Protein AF-A0A081PIU3-F1 (afdb_monomer_lite)

Structure (mmCIF, N/CA/C/O backbone):
data_AF-A0A081PIU3-F1
#
_entry.id   AF-A0A081PIU3-F1
#
loop_
_atom_site.group_PDB
_atom_site.id
_atom_site.type_symbol
_atom_site.label_atom_id
_atom_site.label_alt_id
_atom_site.label_comp_id
_atom_site.label_asym_id
_atom_site.label_entity_id
_atom_site.label_seq_id
_atom_site.pdbx_PDB_ins_code
_atom_site.Cartn_x
_atom_site.Cartn_y
_atom_site.Cartn_z
_atom_site.occupancy
_atom_site.B_iso_or_equiv
_atom_site.auth_seq_id
_atom_site.auth_comp_id
_atom_site.auth_asym_id
_atom_site.auth_atom_id
_atom_site.pdbx_PDB_model_num
ATOM 1 N N . MET A 1 1 ? -7.416 17.423 7.220 1.00 34.59 1 MET A N 1
ATOM 2 C CA . MET A 1 1 ? -7.474 16.435 8.320 1.00 34.59 1 MET A CA 1
ATOM 3 C C . MET A 1 1 ? -6.550 15.282 7.982 1.00 34.59 1 MET A C 1
ATOM 5 O O . MET A 1 1 ? -6.806 14.592 7.005 1.00 34.59 1 MET A O 1
ATOM 9 N N . ILE A 1 2 ? -5.473 15.089 8.742 1.00 40.53 2 ILE A N 1
ATOM 10 C CA . ILE A 1 2 ? -4.708 13.838 8.683 1.00 40.53 2 ILE A CA 1
ATOM 11 C C . ILE A 1 2 ? -5.546 12.827 9.463 1.00 40.53 2 ILE A C 1
ATOM 13 O O . ILE A 1 2 ? -5.711 12.961 10.672 1.00 40.53 2 ILE A O 1
ATOM 17 N N . ASN A 1 3 ? -6.179 11.896 8.755 1.00 58.22 3 ASN A N 1
ATOM 18 C CA . ASN A 1 3 ? -6.998 10.867 9.380 1.00 58.22 3 ASN A CA 1
ATOM 19 C C . ASN A 1 3 ? -6.077 9.910 10.136 1.00 58.22 3 ASN A C 1
ATOM 21 O O . ASN A 1 3 ? -5.354 9.139 9.507 1.00 58.22 3 ASN A O 1
ATOM 25 N N . ASN A 1 4 ? -6.091 9.979 11.469 1.00 76.38 4 ASN A N 1
ATOM 26 C CA . ASN A 1 4 ? -5.396 9.004 12.302 1.00 76.38 4 ASN A CA 1
ATOM 27 C C . ASN A 1 4 ? -5.908 7.607 11.941 1.00 76.38 4 ASN A C 1
ATOM 29 O O . ASN A 1 4 ? -7.119 7.374 11.890 1.00 76.38 4 ASN A O 1
ATOM 33 N N . THR A 1 5 ? -4.973 6.712 11.650 1.00 81.44 5 T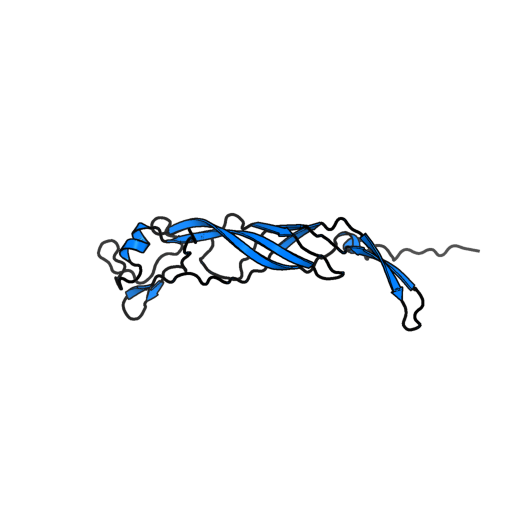HR A N 1
ATOM 34 C CA . THR A 1 5 ? -5.234 5.281 11.542 1.00 81.44 5 THR A CA 1
ATOM 35 C C . THR A 1 5 ? -4.732 4.611 12.810 1.00 81.44 5 THR A C 1
ATOM 37 O O . THR A 1 5 ? -3.778 5.078 13.436 1.00 81.44 5 THR A O 1
ATOM 40 N N . TYR A 1 6 ? -5.398 3.542 13.211 1.00 84.50 6 TYR A N 1
ATOM 41 C CA . TYR A 1 6 ? -5.118 2.782 14.420 1.00 84.50 6 TYR A CA 1
ATOM 42 C C . TYR A 1 6 ? -4.698 1.363 14.049 1.00 84.50 6 TYR A C 1
ATOM 44 O O . TYR A 1 6 ? -5.144 0.838 13.023 1.00 84.50 6 TYR A O 1
ATOM 52 N N . LEU A 1 7 ? -3.829 0.781 14.872 1.00 82.31 7 LEU A N 1
ATOM 53 C CA . LEU A 1 7 ? -3.567 -0.654 14.867 1.00 82.31 7 LEU A CA 1
ATOM 54 C C . LEU A 1 7 ? -4.783 -1.392 15.430 1.00 82.31 7 LEU A C 1
ATOM 56 O O . LEU A 1 7 ? -5.610 -0.802 16.134 1.00 82.31 7 LEU A O 1
ATOM 60 N N . ASP A 1 8 ? -4.863 -2.689 15.151 1.00 82.56 8 ASP A N 1
ATOM 61 C CA . ASP A 1 8 ? -5.868 -3.552 15.759 1.00 82.56 8 ASP A CA 1
ATOM 62 C C . ASP A 1 8 ? -5.807 -3.480 17.300 1.00 82.56 8 ASP A C 1
ATOM 64 O O . ASP A 1 8 ? -4.758 -3.761 17.893 1.00 82.56 8 ASP A O 1
ATOM 68 N N . PRO A 1 9 ? -6.912 -3.097 17.972 1.00 85.56 9 PRO A N 1
ATOM 69 C CA . PRO A 1 9 ? -6.997 -3.095 19.422 1.00 85.56 9 PRO A CA 1
ATOM 70 C C . PRO A 1 9 ? -6.733 -4.478 20.002 1.00 85.56 9 PRO A C 1
ATOM 72 O O . PRO A 1 9 ? -7.225 -5.487 19.496 1.00 85.56 9 PRO A O 1
ATOM 75 N N . LYS A 1 10 ? -6.011 -4.509 21.118 1.00 86.94 10 LYS A N 1
ATOM 76 C CA . LYS A 1 10 ? -5.654 -5.738 21.835 1.00 86.94 10 LYS A CA 1
ATOM 77 C C . LYS A 1 10 ? -5.995 -5.602 23.311 1.00 86.94 10 LYS A C 1
ATOM 79 O O . LYS A 1 10 ? -5.946 -4.504 23.862 1.00 86.94 10 LYS A O 1
ATOM 84 N N . ILE A 1 11 ? -6.310 -6.718 23.961 1.00 87.94 11 ILE A N 1
ATOM 85 C CA . ILE A 1 11 ? -6.482 -6.755 25.416 1.00 87.94 11 ILE A CA 1
ATOM 86 C C . ILE A 1 11 ? -5.152 -7.145 26.053 1.00 87.94 11 ILE A C 1
ATOM 88 O O . ILE A 1 11 ? -4.506 -8.121 25.667 1.00 87.94 11 ILE A O 1
ATOM 92 N N . SER A 1 12 ? -4.718 -6.346 27.020 1.00 87.00 12 SER A N 1
ATOM 93 C CA . SER A 1 12 ? -3.519 -6.621 27.800 1.00 87.00 12 SER A CA 1
ATOM 94 C C . SER A 1 12 ? -3.723 -7.839 28.697 1.00 87.00 12 SER A C 1
ATOM 96 O O . SER A 1 12 ? -4.603 -7.840 29.555 1.00 87.00 12 SER A O 1
ATOM 98 N N . LYS A 1 13 ? -2.843 -8.838 28.574 1.00 86.56 13 LYS A N 1
ATOM 99 C CA . LYS A 1 13 ? -2.868 -10.048 29.415 1.00 86.56 13 LYS A CA 1
ATOM 100 C C . LYS A 1 13 ? -2.556 -9.783 30.894 1.00 86.56 13 LYS A C 1
ATOM 102 O O . LYS A 1 13 ? -2.795 -10.650 31.723 1.00 86.56 13 LYS A O 1
ATOM 107 N N . LEU A 1 14 ? -1.986 -8.620 31.222 1.00 86.00 14 LEU A N 1
ATOM 108 C CA . LEU A 1 14 ? -1.557 -8.282 32.584 1.00 86.00 14 LEU A CA 1
ATOM 109 C C . LEU A 1 14 ? -2.682 -7.676 33.429 1.00 86.00 14 LEU A C 1
ATOM 111 O O . LEU A 1 14 ? -2.749 -7.918 34.628 1.00 86.00 14 LEU A O 1
ATOM 115 N N . ASN A 1 15 ? -3.541 -6.858 32.820 1.00 87.25 15 ASN A N 1
ATOM 116 C CA . ASN A 1 15 ? -4.544 -6.058 33.529 1.00 87.25 15 ASN A CA 1
ATOM 117 C C . ASN A 1 15 ? -5.926 -6.056 32.853 1.00 87.25 15 ASN A C 1
ATOM 119 O O . ASN A 1 15 ? -6.799 -5.313 33.288 1.00 87.25 15 ASN A O 1
ATOM 123 N N . ASN A 1 16 ? -6.137 -6.872 31.812 1.00 88.12 16 ASN A N 1
ATOM 124 C CA . ASN A 1 16 ? -7.391 -6.982 31.052 1.00 88.12 16 ASN A CA 1
ATOM 125 C C . ASN A 1 16 ? -7.922 -5.646 30.511 1.00 88.12 16 ASN A C 1
ATOM 127 O O . ASN A 1 16 ? -9.123 -5.455 30.344 1.00 88.12 16 ASN A O 1
ATOM 131 N N . VAL A 1 17 ? -7.017 -4.713 30.226 1.00 90.81 17 VAL A N 1
ATOM 132 C CA . VAL A 1 17 ? -7.339 -3.393 29.683 1.00 90.81 17 VAL A CA 1
ATOM 133 C C . VAL A 1 17 ? -7.272 -3.411 28.158 1.00 90.81 17 VAL A C 1
ATOM 135 O O . VAL A 1 17 ? -6.372 -4.026 27.580 1.00 90.81 17 VAL A O 1
ATOM 138 N N . VAL A 1 18 ? -8.188 -2.688 27.509 1.00 89.94 18 VAL A N 1
ATOM 139 C CA . VAL A 1 18 ? -8.145 -2.436 26.063 1.00 89.94 18 VAL A CA 1
ATOM 140 C C . VAL A 1 18 ? -7.019 -1.454 25.738 1.00 89.94 18 VAL A C 1
ATOM 142 O O . VAL A 1 18 ? -6.999 -0.325 26.227 1.00 89.94 18 VAL A O 1
ATOM 145 N N . ILE A 1 19 ? -6.101 -1.878 24.873 1.00 88.44 19 ILE A N 1
ATOM 146 C CA . ILE A 1 19 ? -5.018 -1.058 24.333 1.00 88.44 19 ILE A CA 1
ATOM 147 C C . ILE A 1 19 ? -5.355 -0.710 22.885 1.00 88.44 19 ILE A C 1
ATOM 149 O O . ILE A 1 19 ? -5.540 -1.598 22.051 1.00 88.44 19 ILE A O 1
ATOM 153 N N . ILE A 1 20 ? -5.399 0.591 22.591 1.00 88.50 20 ILE A N 1
ATOM 154 C CA . ILE A 1 20 ? -5.569 1.136 21.242 1.00 88.50 20 ILE A CA 1
ATOM 155 C C . ILE A 1 20 ? -4.339 1.979 20.921 1.00 88.50 20 ILE A C 1
ATOM 157 O O . ILE A 1 20 ? -4.079 2.989 21.573 1.00 88.50 20 ILE A O 1
ATOM 161 N N . GLU A 1 21 ? -3.591 1.560 19.907 1.00 84.94 21 GLU A N 1
ATOM 162 C CA . GLU A 1 21 ? -2.375 2.228 19.449 1.00 84.94 21 GLU A CA 1
ATOM 163 C C . GLU A 1 21 ? -2.626 2.872 18.085 1.00 84.94 21 GLU A C 1
ATOM 165 O O . GLU A 1 21 ? -3.351 2.342 17.239 1.00 84.94 21 GLU A O 1
ATOM 170 N N . ARG A 1 22 ? -2.029 4.042 17.856 1.00 84.88 22 ARG A N 1
ATOM 171 C CA . ARG A 1 22 ? -2.049 4.667 16.531 1.00 84.88 22 ARG A CA 1
ATOM 172 C C . ARG A 1 22 ? -1.090 3.912 15.622 1.00 84.88 22 ARG A C 1
ATOM 174 O O . ARG A 1 22 ? -0.001 3.547 16.050 1.00 84.88 22 ARG A O 1
ATOM 181 N N . SER A 1 23 ? -1.497 3.697 14.376 1.00 77.75 23 SER A N 1
ATOM 182 C CA . SER A 1 23 ? -0.639 3.073 13.375 1.00 77.75 23 SER A CA 1
ATOM 183 C C . SER A 1 23 ? 0.553 3.974 13.081 1.00 77.75 23 SER A C 1
ATOM 185 O O . SER A 1 23 ? 0.404 5.189 12.907 1.00 77.75 23 SER A O 1
ATOM 187 N N . ASP A 1 24 ? 1.726 3.359 12.957 1.00 70.06 24 ASP A N 1
ATOM 188 C CA . ASP A 1 24 ? 2.913 4.038 12.461 1.00 70.06 24 ASP A CA 1
ATOM 189 C C . ASP A 1 24 ? 2.666 4.610 11.063 1.00 70.06 24 ASP A C 1
ATOM 191 O O . ASP A 1 24 ? 1.929 4.055 10.241 1.00 70.06 24 ASP A O 1
ATOM 195 N N . LYS A 1 25 ? 3.300 5.754 10.792 1.00 68.75 25 LYS A N 1
ATOM 196 C CA . LYS A 1 25 ? 3.125 6.502 9.538 1.00 68.75 25 LYS A CA 1
ATOM 197 C C . LYS A 1 25 ? 3.818 5.846 8.342 1.00 68.75 25 LYS A C 1
ATOM 199 O O . LYS A 1 25 ? 3.526 6.215 7.208 1.00 68.75 25 LYS A O 1
ATOM 204 N N . MET A 1 26 ? 4.749 4.921 8.579 1.00 69.56 26 MET A N 1
ATOM 205 C CA . MET A 1 26 ? 5.559 4.289 7.540 1.00 69.56 26 MET A CA 1
ATOM 206 C C . MET A 1 26 ? 5.178 2.820 7.386 1.00 69.56 26 MET A C 1
ATOM 208 O O . MET A 1 26 ? 5.094 2.083 8.364 1.00 69.56 26 MET A O 1
ATOM 212 N N . ARG A 1 27 ? 4.959 2.392 6.142 1.00 71.88 27 ARG A N 1
ATOM 213 C CA . ARG A 1 27 ? 4.603 1.015 5.802 1.00 71.88 27 ARG A CA 1
ATOM 214 C C . ARG A 1 27 ? 5.495 0.494 4.691 1.00 71.88 27 ARG A C 1
ATOM 216 O O . ARG A 1 27 ? 5.804 1.218 3.750 1.00 71.88 27 ARG A O 1
ATOM 223 N N . TYR A 1 28 ? 5.807 -0.792 4.773 1.00 74.25 28 TYR A N 1
ATOM 224 C CA . TYR A 1 28 ? 6.453 -1.539 3.704 1.00 74.25 28 TYR A CA 1
ATOM 225 C C . TYR A 1 28 ? 5.451 -2.525 3.105 1.00 74.25 28 TYR A C 1
ATOM 227 O O . TYR A 1 28 ? 4.681 -3.175 3.823 1.00 74.25 28 TYR A O 1
ATOM 235 N N . ASN A 1 29 ? 5.432 -2.616 1.780 1.00 75.12 29 ASN A N 1
ATOM 236 C CA . ASN A 1 29 ? 4.619 -3.579 1.056 1.00 75.12 29 ASN A CA 1
ATOM 237 C C . ASN A 1 29 ? 5.348 -4.073 -0.196 1.00 75.12 29 ASN A C 1
ATOM 239 O O . ASN A 1 29 ? 6.228 -3.404 -0.734 1.00 75.12 29 ASN A O 1
ATOM 243 N N . ALA A 1 30 ? 4.965 -5.265 -0.641 1.00 77.25 30 ALA A N 1
ATOM 244 C CA . ALA A 1 30 ? 5.349 -5.818 -1.928 1.00 77.25 30 ALA A CA 1
ATOM 245 C C . ALA A 1 30 ? 4.077 -5.939 -2.765 1.00 77.25 30 ALA A C 1
ATOM 247 O O . ALA A 1 30 ? 3.044 -6.373 -2.263 1.00 77.25 30 ALA A O 1
ATOM 248 N N . THR A 1 31 ? 4.129 -5.512 -4.021 1.00 82.12 31 THR A N 1
ATOM 249 C CA . THR A 1 31 ? 2.952 -5.467 -4.896 1.00 82.12 31 THR A CA 1
ATOM 250 C C . THR A 1 31 ? 3.308 -5.956 -6.279 1.00 82.12 31 THR A C 1
ATOM 252 O O . THR A 1 31 ? 4.412 -5.695 -6.757 1.00 82.12 31 THR A O 1
ATOM 255 N N . LEU A 1 32 ? 2.349 -6.590 -6.942 1.00 86.12 32 LEU A N 1
ATOM 256 C CA . LEU A 1 32 ? 2.451 -6.917 -8.357 1.00 86.12 32 LEU A CA 1
ATOM 257 C C . LEU A 1 32 ? 1.712 -5.851 -9.163 1.00 86.12 32 LEU A C 1
ATOM 259 O O . LEU A 1 32 ? 0.841 -5.149 -8.652 1.00 86.12 32 LEU A O 1
ATOM 263 N N . GLY A 1 33 ? 2.081 -5.675 -10.422 1.00 87.50 33 GLY A N 1
ATOM 264 C CA . GLY A 1 33 ? 1.475 -4.628 -11.223 1.00 87.50 33 GLY A CA 1
ATOM 265 C C . GLY A 1 33 ? 1.886 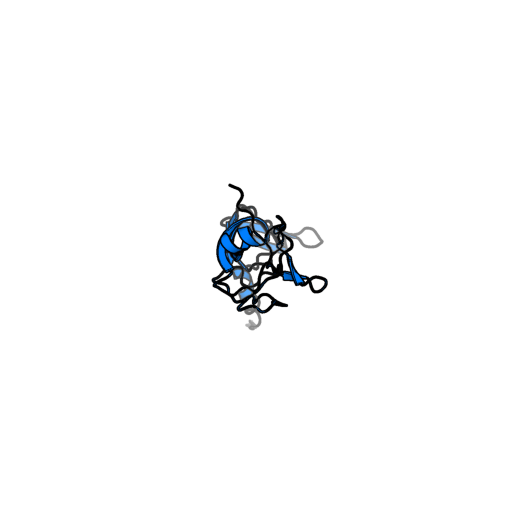-4.674 -12.675 1.00 87.50 33 GLY A C 1
ATOM 266 O O . GLY A 1 33 ? 2.813 -5.383 -13.063 1.00 87.50 33 GLY A O 1
ATOM 267 N N . PHE A 1 34 ? 1.185 -3.870 -13.458 1.00 89.19 34 PHE A N 1
ATOM 268 C CA . PHE A 1 34 ? 1.492 -3.625 -14.853 1.00 89.19 34 PHE A CA 1
ATOM 269 C C . PHE A 1 34 ? 2.170 -2.270 -14.961 1.00 89.19 34 PHE A C 1
ATOM 271 O O . PHE A 1 34 ? 1.696 -1.289 -14.388 1.00 89.19 34 PHE A O 1
ATOM 278 N N . SER A 1 35 ? 3.276 -2.210 -15.695 1.00 90.38 35 SER A N 1
ATOM 279 C CA . SER A 1 35 ? 3.966 -0.961 -15.993 1.00 90.38 35 SER A CA 1
ATOM 280 C C . SER A 1 35 ? 4.053 -0.740 -17.494 1.00 90.38 35 SER A C 1
ATOM 282 O O . SER A 1 35 ? 4.134 -1.678 -18.287 1.00 90.38 35 SER A O 1
ATOM 284 N N . TRP A 1 36 ? 4.019 0.527 -17.883 1.00 90.00 36 TRP A N 1
ATOM 285 C CA . TRP A 1 36 ? 4.113 0.961 -19.262 1.00 90.00 36 TRP A CA 1
ATOM 286 C C . TRP A 1 36 ? 5.157 2.066 -19.393 1.00 90.00 36 TRP A C 1
ATOM 288 O O . TRP A 1 36 ? 5.085 3.108 -18.735 1.00 90.00 36 TRP A O 1
ATOM 298 N N . THR A 1 37 ? 6.124 1.818 -20.272 1.00 90.81 37 THR A N 1
ATOM 299 C CA . THR A 1 37 ? 7.194 2.746 -20.636 1.00 90.81 37 THR A CA 1
ATOM 300 C C . THR A 1 37 ? 7.127 2.945 -22.153 1.00 90.81 37 THR A C 1
ATOM 302 O O . THR A 1 37 ? 7.459 2.014 -22.890 1.00 90.81 37 THR A O 1
ATOM 305 N N . PRO A 1 38 ? 6.682 4.112 -22.654 1.00 87.38 38 PRO A N 1
ATOM 306 C CA . PRO A 1 38 ? 6.476 4.314 -24.089 1.00 87.38 38 PRO A CA 1
ATOM 307 C C . PRO A 1 38 ? 7.780 4.400 -24.893 1.00 87.38 38 PRO A C 1
ATOM 309 O O . PRO A 1 38 ? 7.783 4.108 -26.087 1.00 87.38 38 PRO A O 1
ATOM 312 N N . TYR A 1 39 ? 8.892 4.781 -24.260 1.00 86.31 39 TYR A N 1
ATOM 313 C CA . TYR A 1 39 ? 10.160 5.017 -24.946 1.00 86.31 39 TYR A CA 1
ATOM 314 C C . TYR A 1 39 ? 11.040 3.764 -24.980 1.00 86.31 39 TYR A C 1
ATOM 316 O O . TYR A 1 39 ? 11.272 3.108 -23.958 1.00 86.31 39 TYR A O 1
ATOM 324 N N . LYS A 1 40 ? 11.567 3.464 -26.171 1.00 83.25 40 LYS A N 1
ATOM 325 C CA . LYS A 1 40 ? 12.494 2.360 -26.430 1.00 83.25 40 LYS A CA 1
ATOM 326 C C . LYS A 1 40 ? 13.787 2.907 -27.019 1.00 83.25 40 LYS A C 1
ATOM 328 O O . LYS A 1 40 ? 13.752 3.810 -27.849 1.00 83.25 40 LYS A O 1
ATOM 333 N N . TYR A 1 41 ? 14.904 2.335 -26.600 1.00 80.94 41 TYR A N 1
ATOM 334 C CA . TYR A 1 41 ? 16.241 2.712 -27.030 1.00 80.94 41 TYR A CA 1
ATOM 335 C C . TYR A 1 41 ? 17.007 1.458 -27.426 1.00 80.94 41 TYR A C 1
ATOM 337 O O . TYR A 1 41 ? 16.902 0.428 -26.761 1.00 80.94 41 TYR A O 1
ATOM 345 N N . TRP A 1 42 ? 17.787 1.558 -28.492 1.00 79.94 42 TRP A N 1
ATOM 346 C CA . TRP A 1 42 ? 18.792 0.557 -28.814 1.00 79.94 42 TRP A CA 1
ATOM 347 C C . TRP A 1 42 ? 20.010 0.802 -27.942 1.00 79.94 42 TRP A C 1
ATOM 349 O O . TRP A 1 42 ? 20.434 1.947 -27.775 1.00 79.94 42 TRP A O 1
ATOM 359 N N . VAL A 1 43 ? 20.541 -0.260 -27.350 1.00 78.31 43 VAL A N 1
ATOM 360 C CA . VAL A 1 43 ? 21.833 -0.194 -26.685 1.00 78.31 43 VAL A CA 1
ATOM 361 C C . VAL A 1 43 ? 22.720 -1.295 -27.212 1.00 78.31 43 VAL A C 1
ATOM 363 O O . VAL A 1 43 ? 22.345 -2.467 -27.221 1.00 78.31 43 VAL A O 1
ATOM 366 N N . ASP A 1 44 ? 23.911 -0.880 -27.605 1.00 84.12 44 ASP A N 1
ATOM 367 C CA . ASP A 1 44 ? 24.936 -1.749 -28.139 1.00 84.12 44 ASP A CA 1
ATOM 368 C C . ASP A 1 44 ? 25.509 -2.591 -27.005 1.00 84.12 44 ASP A C 1
ATOM 370 O O . ASP A 1 44 ? 25.883 -2.096 -25.934 1.00 84.12 44 ASP A O 1
ATOM 374 N N . LYS A 1 45 ? 25.536 -3.896 -27.230 1.00 79.19 45 LYS A N 1
ATOM 375 C CA . LYS A 1 45 ? 26.204 -4.856 -26.374 1.00 79.19 45 LYS A CA 1
ATOM 376 C C . LYS A 1 45 ? 27.589 -5.079 -26.953 1.00 79.19 45 LYS A C 1
ATOM 378 O O . LYS A 1 45 ? 27.714 -5.635 -28.040 1.00 79.19 45 LYS A O 1
ATOM 383 N N . MET A 1 46 ? 28.600 -4.620 -26.231 1.00 82.25 46 MET A N 1
ATOM 384 C CA . MET A 1 46 ? 29.994 -4.775 -26.632 1.00 82.25 46 MET A CA 1
ATOM 385 C C . MET A 1 46 ? 30.578 -6.079 -26.076 1.00 82.25 46 MET A C 1
ATO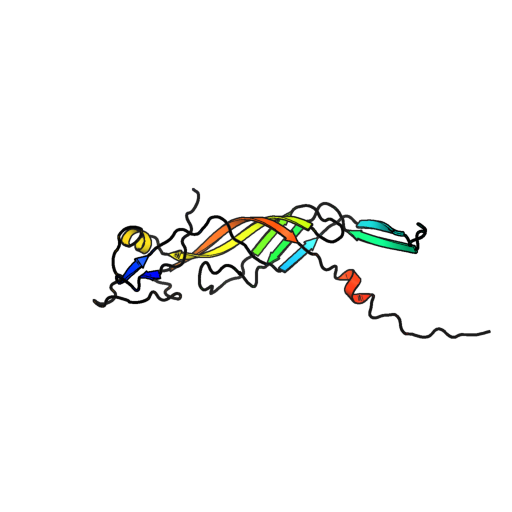M 387 O O . MET A 1 46 ? 30.172 -6.523 -24.996 1.00 82.25 46 MET A O 1
ATOM 391 N N . ASP A 1 47 ? 31.506 -6.701 -26.800 1.00 83.38 47 ASP A N 1
ATOM 392 C CA . ASP A 1 47 ? 32.344 -7.774 -26.261 1.00 83.38 47 ASP A CA 1
ATOM 393 C C . ASP A 1 47 ? 33.458 -7.217 -25.354 1.00 83.38 47 ASP A C 1
ATOM 395 O O . ASP A 1 47 ? 33.577 -6.013 -25.122 1.00 83.38 47 ASP A O 1
ATOM 399 N N . ALA A 1 48 ? 34.294 -8.111 -24.819 1.00 80.06 48 ALA A N 1
ATOM 400 C CA . ALA A 1 48 ? 35.453 -7.732 -24.014 1.00 80.06 48 ALA A CA 1
ATOM 401 C C . ALA A 1 48 ? 36.526 -6.952 -24.805 1.00 80.06 48 ALA A C 1
ATOM 403 O O . ALA A 1 48 ? 37.410 -6.363 -24.185 1.00 80.06 48 ALA A O 1
ATOM 404 N N . ALA A 1 49 ? 36.459 -6.949 -26.142 1.00 82.19 49 ALA A N 1
ATOM 405 C CA . ALA A 1 49 ? 37.346 -6.201 -27.028 1.00 82.19 49 ALA A CA 1
ATOM 406 C C . ALA A 1 49 ? 36.779 -4.817 -27.416 1.00 82.19 49 ALA A C 1
ATOM 408 O O . ALA A 1 49 ? 37.504 -4.010 -27.992 1.00 82.19 49 ALA A O 1
ATOM 409 N N . GLY A 1 50 ? 35.528 -4.513 -27.046 1.00 80.25 50 GLY A N 1
ATOM 410 C CA . GLY A 1 50 ? 34.854 -3.245 -27.338 1.00 80.25 50 GLY A CA 1
ATOM 411 C C . GLY A 1 50 ? 34.070 -3.229 -28.653 1.00 80.25 50 GLY A C 1
ATOM 412 O O . GLY A 1 50 ? 33.516 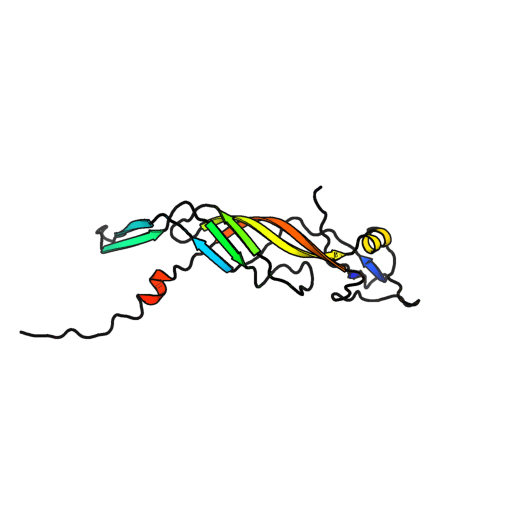-2.188 -29.005 1.00 80.25 50 GLY A O 1
ATOM 413 N N . GLU A 1 51 ? 33.982 -4.356 -29.359 1.00 83.31 51 GLU A N 1
ATOM 414 C CA . GLU A 1 51 ? 33.238 -4.482 -30.614 1.00 83.31 51 GLU A CA 1
ATOM 415 C C . GLU A 1 51 ? 31.750 -4.723 -30.349 1.00 83.31 51 GLU A C 1
ATOM 417 O O . GLU A 1 51 ? 31.373 -5.426 -29.409 1.00 83.31 51 GLU A O 1
ATOM 422 N N . VAL A 1 52 ? 30.877 -4.149 -31.182 1.00 81.56 52 VAL A N 1
ATOM 423 C CA . VAL A 1 52 ? 29.421 -4.297 -31.036 1.00 81.56 52 VAL A CA 1
ATOM 424 C C . VAL A 1 52 ? 28.984 -5.691 -31.494 1.00 81.56 52 VAL A C 1
ATOM 426 O O . VAL A 1 52 ? 28.992 -6.005 -32.679 1.00 81.56 52 VAL A O 1
ATOM 429 N N . VAL A 1 53 ? 28.550 -6.520 -30.543 1.00 82.19 53 VAL A N 1
ATOM 430 C CA . VAL A 1 53 ? 28.099 -7.904 -30.767 1.00 82.19 53 VAL A CA 1
ATOM 431 C C . VAL A 1 53 ? 26.606 -7.974 -31.075 1.00 82.19 53 VAL A C 1
ATOM 433 O O . VAL A 1 53 ? 26.166 -8.804 -31.868 1.00 82.19 53 VAL A O 1
ATOM 436 N N . SER A 1 54 ? 25.797 -7.135 -30.426 1.00 79.19 54 SER A N 1
ATOM 437 C CA . SER A 1 54 ? 24.350 -7.092 -30.655 1.00 79.19 54 SER A CA 1
ATOM 438 C C . SER A 1 54 ? 23.747 -5.746 -30.268 1.00 79.19 54 SER A C 1
ATOM 440 O O . SER A 1 54 ? 24.291 -5.024 -29.437 1.00 79.19 54 SER A O 1
ATOM 442 N N . HIS A 1 55 ? 22.583 -5.431 -30.833 1.00 77.19 55 HIS A N 1
ATOM 443 C CA . HIS A 1 55 ? 21.759 -4.311 -30.387 1.00 77.19 55 HIS A CA 1
ATOM 444 C C . HIS A 1 55 ? 20.594 -4.846 -29.556 1.00 77.19 55 HIS A C 1
ATOM 446 O O . HIS A 1 55 ? 19.714 -5.535 -30.077 1.00 77.19 55 HIS A O 1
ATOM 452 N N . ASP A 1 56 ? 20.567 -4.506 -28.271 1.00 77.12 56 ASP A N 1
ATOM 453 C CA . ASP A 1 56 ? 19.463 -4.864 -27.388 1.00 77.12 56 ASP A CA 1
ATOM 454 C C . ASP A 1 56 ? 18.468 -3.705 -27.315 1.00 77.12 56 ASP A C 1
ATOM 456 O O . ASP A 1 56 ? 18.824 -2.557 -27.031 1.00 77.12 56 ASP A O 1
ATOM 460 N N . LEU A 1 57 ? 17.191 -4.007 -27.551 1.00 76.00 57 LEU A N 1
ATOM 461 C CA . LEU A 1 57 ? 16.114 -3.039 -27.389 1.00 76.00 57 LEU A CA 1
ATOM 462 C C . LEU A 1 57 ? 15.732 -2.958 -25.909 1.00 76.00 57 LEU A C 1
ATOM 464 O O . LEU A 1 57 ? 15.172 -3.902 -25.353 1.00 76.00 57 LEU A O 1
ATOM 468 N N . VAL A 1 58 ? 15.999 -1.818 -25.277 1.00 81.75 58 VAL A N 1
ATOM 469 C CA . VAL A 1 58 ? 15.679 -1.570 -23.866 1.00 81.75 58 VAL A CA 1
ATOM 470 C C . VAL A 1 58 ? 14.678 -0.430 -23.722 1.00 81.75 58 VAL A C 1
ATOM 472 O O . VAL A 1 58 ? 14.755 0.593 -24.399 1.00 81.75 58 VAL A O 1
ATOM 475 N N . THR A 1 59 ? 13.733 -0.572 -22.800 1.00 83.56 59 THR A N 1
ATOM 476 C CA . THR A 1 59 ? 12.831 0.519 -22.405 1.00 83.56 59 THR A CA 1
ATOM 477 C C . THR A 1 59 ? 13.456 1.334 -21.278 1.00 83.56 59 THR A C 1
ATOM 479 O O . THR A 1 59 ? 13.851 0.778 -20.251 1.00 83.56 59 THR A O 1
ATOM 482 N N . LYS A 1 60 ? 13.519 2.654 -21.446 1.00 87.38 60 LYS A N 1
ATOM 483 C CA . LYS A 1 60 ? 14.046 3.611 -20.461 1.00 87.38 60 LYS A CA 1
ATOM 484 C C . LYS A 1 60 ? 13.197 4.877 -20.522 1.00 87.38 60 LYS A C 1
ATOM 486 O O . LYS A 1 60 ? 12.713 5.216 -21.591 1.00 87.38 60 LYS A O 1
ATOM 491 N N . GLY A 1 61 ? 13.048 5.596 -19.415 1.00 91.00 61 GLY A N 1
ATOM 492 C CA . GLY A 1 61 ? 12.389 6.904 -19.404 1.00 91.00 61 GLY A CA 1
ATOM 493 C C . GLY A 1 61 ? 11.118 6.956 -18.559 1.00 91.00 61 GLY A C 1
ATOM 494 O O . GLY A 1 61 ? 10.916 6.091 -17.698 1.00 91.00 61 GLY A O 1
ATOM 495 N N . PRO A 1 62 ? 10.261 7.969 -18.785 1.00 93.50 62 PRO A N 1
ATOM 496 C CA . PRO A 1 62 ? 9.004 8.131 -18.066 1.00 93.50 62 PRO A CA 1
ATOM 497 C C . PRO A 1 62 ? 8.179 6.848 -18.100 1.00 93.50 62 PRO A C 1
ATOM 499 O O . PRO A 1 62 ? 8.022 6.230 -19.151 1.00 93.50 62 PRO A O 1
ATOM 502 N N . THR A 1 63 ? 7.706 6.419 -16.938 1.00 94.00 63 THR A N 1
ATOM 503 C CA . THR A 1 63 ? 7.004 5.147 -16.762 1.00 94.00 63 THR A CA 1
ATOM 504 C C . THR A 1 63 ? 5.817 5.329 -15.847 1.00 94.00 63 THR A C 1
ATOM 506 O O . THR A 1 63 ? 5.915 6.005 -14.823 1.00 94.00 63 THR A O 1
ATOM 509 N N . PHE A 1 64 ? 4.721 4.679 -16.213 1.00 94.38 64 PHE A N 1
ATOM 510 C CA . PHE A 1 64 ? 3.482 4.639 -15.453 1.00 94.38 64 PHE A CA 1
ATOM 511 C C . PHE A 1 64 ? 3.217 3.206 -15.022 1.00 94.38 64 PHE A C 1
ATOM 513 O O . PHE A 1 64 ? 3.531 2.272 -15.758 1.00 94.38 64 PHE A O 1
ATOM 520 N N . ALA A 1 65 ? 2.657 3.016 -13.836 1.00 92.62 65 ALA A N 1
ATOM 521 C CA . ALA A 1 65 ? 2.328 1.696 -13.332 1.00 92.62 65 ALA A CA 1
ATOM 522 C C . ALA A 1 65 ? 0.987 1.692 -12.609 1.00 92.62 65 ALA A C 1
ATOM 524 O O . ALA A 1 65 ? 0.614 2.665 -11.954 1.00 92.62 65 ALA A O 1
ATOM 525 N N . VAL A 1 66 ? 0.297 0.563 -12.710 1.00 91.44 66 VAL A N 1
ATOM 526 C CA . VAL A 1 66 ? -0.869 0.223 -11.901 1.00 91.44 66 VAL A CA 1
ATOM 527 C C . VAL A 1 66 ? -0.497 -0.994 -11.072 1.00 91.44 66 VAL A C 1
ATOM 529 O O . VAL A 1 66 ? -0.017 -1.995 -11.604 1.00 91.44 66 VAL A O 1
ATOM 532 N N . PHE A 1 67 ? -0.708 -0.898 -9.768 1.00 88.56 67 PHE A N 1
ATOM 533 C CA . PHE A 1 67 ? -0.398 -1.941 -8.805 1.00 88.56 67 PHE A CA 1
ATOM 534 C C . PHE A 1 67 ? -1.684 -2.554 -8.279 1.00 88.56 67 PHE A C 1
ATOM 536 O O . PHE A 1 67 ? -2.641 -1.846 -7.967 1.00 88.56 67 PHE A O 1
ATOM 543 N N . VAL A 1 68 ? -1.658 -3.868 -8.116 1.00 82.12 68 VAL A N 1
ATOM 544 C CA . VAL A 1 68 ? -2.617 -4.610 -7.308 1.00 82.12 68 VAL A CA 1
ATOM 545 C C . VAL A 1 68 ? -1.807 -5.257 -6.198 1.00 82.12 68 VAL A C 1
ATOM 547 O O . VAL A 1 68 ? -0.763 -5.864 -6.444 1.00 82.12 68 VAL A O 1
ATOM 550 N N . ASN A 1 69 ? -2.237 -5.084 -4.956 1.00 71.19 69 ASN A N 1
ATOM 551 C CA . ASN A 1 69 ? -1.531 -5.627 -3.809 1.00 71.19 69 ASN A CA 1
ATOM 552 C C . ASN A 1 69 ? -2.249 -6.892 -3.317 1.00 71.19 69 ASN A C 1
ATOM 554 O O . ASN A 1 69 ? -3.150 -6.792 -2.481 1.00 71.19 69 ASN A O 1
ATOM 558 N N . PRO A 1 70 ? -1.884 -8.085 -3.828 1.00 55.81 70 PRO A N 1
ATOM 559 C CA . PRO A 1 70 ? -2.513 -9.323 -3.390 1.00 55.81 70 PRO A CA 1
ATOM 560 C C . PRO A 1 70 ? -2.097 -9.713 -1.965 1.00 55.81 70 PRO A C 1
ATOM 562 O O . PRO A 1 70 ? -2.833 -10.435 -1.301 1.00 55.81 70 PRO A O 1
ATOM 565 N N . VAL A 1 71 ? -0.934 -9.253 -1.482 1.00 57.16 71 VAL A N 1
ATOM 566 C CA . VAL A 1 71 ? -0.349 -9.679 -0.203 1.00 57.16 71 VAL A CA 1
ATOM 567 C C . VAL A 1 71 ? 0.324 -8.492 0.482 1.00 57.16 71 VAL A C 1
ATOM 569 O O . VAL A 1 71 ? 1.399 -8.044 0.091 1.00 57.16 71 VAL A O 1
ATOM 572 N N . SER A 1 72 ? -0.280 -8.000 1.565 1.00 55.28 72 SER A N 1
ATOM 573 C CA . SER A 1 72 ? 0.386 -7.015 2.416 1.00 55.28 72 SER A CA 1
ATOM 574 C C . SER A 1 72 ? 1.236 -7.736 3.455 1.00 55.28 72 SER A C 1
ATOM 576 O O . SER A 1 72 ? 0.704 -8.422 4.317 1.00 55.28 72 SER A O 1
ATOM 578 N N . LEU A 1 73 ? 2.555 -7.553 3.380 1.00 54.16 73 LEU A N 1
ATOM 579 C CA . LEU A 1 73 ? 3.509 -8.072 4.370 1.00 54.16 73 LEU A CA 1
ATOM 580 C C . LEU A 1 73 ? 3.466 -7.303 5.707 1.00 54.16 73 LEU A C 1
ATOM 582 O O . LEU A 1 73 ? 4.143 -7.691 6.652 1.00 54.16 73 LEU A O 1
ATOM 586 N N . SER A 1 74 ? 2.689 -6.213 5.794 1.00 52.22 74 SER A N 1
ATOM 587 C CA . SER A 1 74 ? 2.440 -5.472 7.035 1.00 52.22 74 SER A CA 1
ATOM 588 C C . SER A 1 74 ? 1.023 -5.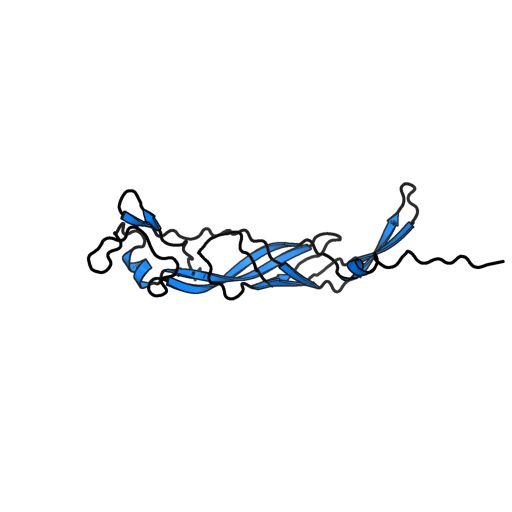739 7.546 1.00 52.22 74 SER A C 1
ATOM 590 O O . SER A 1 74 ? 0.039 -5.226 7.007 1.00 52.22 74 SER A O 1
ATOM 592 N N . THR A 1 75 ? 0.924 -6.534 8.609 1.00 47.28 75 THR A N 1
ATOM 593 C CA . THR A 1 75 ? -0.304 -6.804 9.363 1.00 47.28 75 THR A CA 1
ATOM 594 C C . THR A 1 75 ? -0.676 -5.573 10.188 1.00 47.28 75 THR A C 1
ATOM 596 O O . THR A 1 75 ? -0.230 -5.405 11.315 1.00 47.28 75 THR A O 1
ATOM 599 N N . ILE A 1 76 ? -1.478 -4.673 9.616 1.00 51.91 76 ILE A N 1
ATOM 600 C CA . ILE A 1 76 ? -2.179 -3.641 10.408 1.00 51.91 76 ILE A CA 1
ATOM 601 C C . ILE A 1 76 ? -3.495 -4.200 10.961 1.00 51.91 76 ILE A C 1
ATOM 603 O O . ILE A 1 76 ? -3.971 -3.747 11.995 1.00 51.91 76 ILE A O 1
ATOM 607 N N . SER A 1 77 ? -4.049 -5.207 10.284 1.00 52.88 77 SER A N 1
ATOM 608 C CA . SER A 1 77 ? -5.267 -5.903 10.674 1.00 52.88 77 SER A CA 1
ATOM 609 C C . SER A 1 77 ? -5.396 -7.209 9.909 1.00 52.88 77 SER A C 1
ATOM 611 O O . SER A 1 77 ? -5.017 -7.261 8.730 1.00 52.88 77 SER A O 1
ATOM 613 N N . GLU A 1 78 ? -5.992 -8.233 10.526 1.00 50.66 78 GLU A N 1
ATOM 614 C CA . GLU A 1 78 ? -6.498 -9.390 9.779 1.00 50.66 78 GLU A CA 1
ATOM 615 C C . GLU A 1 78 ? -7.416 -8.888 8.671 1.00 50.66 78 GLU A C 1
ATOM 617 O O . GLU A 1 78 ? -8.283 -8.036 8.876 1.00 50.66 78 GLU A O 1
ATOM 622 N N . THR A 1 79 ? -7.107 -9.295 7.450 1.00 50.59 79 THR A N 1
ATOM 623 C CA . THR A 1 79 ? -7.532 -8.564 6.271 1.00 50.59 79 THR A CA 1
ATOM 624 C C . THR A 1 79 ? -8.484 -9.416 5.453 1.00 50.59 79 THR A C 1
ATOM 626 O O . THR A 1 79 ? -8.081 -10.109 4.528 1.00 50.59 79 THR A O 1
ATOM 629 N N . ASN A 1 80 ? -9.775 -9.322 5.773 1.00 46.03 80 ASN A N 1
ATOM 630 C CA . ASN A 1 80 ? -10.845 -9.689 4.846 1.00 46.03 80 ASN A CA 1
ATOM 631 C C . ASN A 1 80 ? -10.900 -8.615 3.742 1.00 46.03 80 ASN A C 1
ATOM 633 O O . ASN A 1 80 ? -11.639 -7.635 3.843 1.00 46.03 80 ASN A O 1
ATOM 637 N N . LYS A 1 81 ? -10.021 -8.719 2.734 1.00 56.03 81 LYS A N 1
ATOM 638 C CA . LYS A 1 81 ? -9.796 -7.651 1.742 1.00 56.03 81 LYS A CA 1
ATOM 639 C C . LYS A 1 81 ? -10.697 -7.745 0.512 1.00 56.03 81 LYS A C 1
ATOM 641 O O . LYS A 1 81 ? -10.583 -8.714 -0.235 1.00 56.03 81 LYS A O 1
ATOM 646 N N . PRO A 1 82 ? -11.424 -6.670 0.161 1.00 52.66 82 PRO A N 1
ATOM 647 C CA . PRO A 1 82 ? -11.495 -6.245 -1.228 1.00 52.66 82 PRO A CA 1
ATOM 648 C C . PRO A 1 82 ? -10.127 -5.654 -1.619 1.00 52.66 82 PRO A C 1
ATOM 650 O O . PRO A 1 82 ? -9.510 -4.929 -0.843 1.00 52.66 82 PRO A O 1
ATOM 653 N N . PHE A 1 83 ? -9.633 -6.030 -2.792 1.00 63.03 83 PHE A N 1
ATOM 654 C CA . PHE A 1 83 ? -8.315 -5.717 -3.351 1.00 63.03 83 PHE A CA 1
ATOM 655 C C . PHE A 1 83 ? -7.785 -4.296 -3.056 1.00 63.03 83 PHE A C 1
ATOM 657 O O . PHE A 1 83 ? -8.434 -3.300 -3.369 1.00 63.03 83 PHE A O 1
ATOM 664 N N . ASP A 1 84 ? -6.559 -4.213 -2.530 1.00 77.00 84 ASP A N 1
ATOM 665 C CA . ASP A 1 84 ? -5.788 -2.967 -2.458 1.00 77.00 84 ASP A CA 1
ATOM 666 C C . ASP A 1 84 ? -5.192 -2.666 -3.845 1.00 77.00 84 ASP A C 1
ATOM 668 O O . ASP A 1 84 ? -4.652 -3.561 -4.509 1.00 77.00 84 ASP A O 1
ATOM 672 N N . TRP A 1 85 ? -5.240 -1.408 -4.279 1.00 85.69 85 TRP A N 1
ATOM 673 C CA . TRP A 1 85 ? -4.715 -0.988 -5.580 1.00 85.69 85 TRP A CA 1
ATOM 674 C C . TRP A 1 85 ? -3.965 0.334 -5.480 1.00 85.69 85 TRP A C 1
ATOM 676 O O . TRP A 1 85 ? -4.124 1.100 -4.534 1.00 85.69 85 TRP A O 1
ATOM 686 N N . GLY A 1 86 ? -3.131 0.620 -6.469 1.00 89.81 86 GLY A N 1
ATOM 687 C CA . GLY A 1 86 ? -2.409 1.879 -6.525 1.00 89.81 86 GLY A CA 1
ATOM 688 C C . GLY A 1 86 ? -1.994 2.239 -7.934 1.00 89.81 86 GLY A C 1
ATOM 689 O O . GLY A 1 86 ? -1.999 1.409 -8.840 1.00 89.81 86 GLY A O 1
ATOM 690 N N . VAL A 1 87 ? -1.603 3.491 -8.107 1.00 93.62 87 VAL A N 1
ATOM 691 C CA . VAL A 1 87 ? -1.027 3.997 -9.351 1.00 93.62 87 VAL A CA 1
ATOM 692 C C . VAL A 1 87 ? 0.302 4.660 -9.055 1.00 93.62 87 VAL A C 1
ATOM 694 O O . VAL A 1 87 ? 0.526 5.180 -7.961 1.00 93.62 87 VAL A O 1
ATOM 697 N N . GLY A 1 88 ? 1.203 4.633 -10.026 1.00 94.94 88 GLY A N 1
ATOM 698 C CA . GLY A 1 88 ? 2.509 5.247 -9.894 1.00 94.94 88 GLY A CA 1
ATOM 699 C C . GLY A 1 88 ? 3.026 5.829 -11.188 1.00 94.94 88 GLY A C 1
ATOM 700 O O . GLY A 1 88 ? 2.693 5.370 -12.279 1.00 94.94 88 GLY A O 1
ATOM 701 N N . ALA A 1 89 ? 3.877 6.832 -11.038 1.00 96.19 89 ALA A N 1
ATOM 702 C CA . ALA A 1 89 ? 4.611 7.445 -12.126 1.00 96.19 89 ALA A CA 1
ATOM 703 C C . ALA A 1 89 ? 6.052 7.700 -11.689 1.00 96.19 89 ALA A C 1
ATOM 705 O O . ALA A 1 89 ? 6.335 7.975 -10.522 1.00 96.19 89 ALA A O 1
ATOM 706 N N . GLY A 1 90 ? 6.979 7.610 -12.630 1.00 95.88 90 GLY A N 1
ATOM 707 C CA . GLY A 1 90 ? 8.376 7.903 -12.364 1.00 95.88 90 GLY A CA 1
ATOM 708 C C . GLY A 1 90 ? 9.258 7.527 -13.534 1.00 95.88 90 GLY A C 1
ATOM 709 O O . GLY A 1 90 ? 8.890 7.743 -14.689 1.00 95.88 90 GLY A O 1
ATOM 710 N N . TRP A 1 91 ? 10.431 6.983 -13.235 1.00 94.50 91 TRP A N 1
ATOM 711 C CA . TRP A 1 91 ? 11.469 6.772 -14.232 1.00 94.50 91 TRP A CA 1
ATOM 712 C C . TRP A 1 91 ? 11.945 5.325 -14.256 1.00 94.50 91 TRP A C 1
ATOM 714 O O . TRP A 1 91 ? 12.359 4.772 -13.234 1.00 94.50 91 TRP A O 1
ATOM 724 N N . ARG A 1 92 ? 11.919 4.723 -15.447 1.00 91.88 92 ARG A N 1
ATOM 725 C CA . ARG A 1 92 ? 12.507 3.417 -15.724 1.00 91.88 92 ARG A CA 1
ATOM 726 C C . ARG A 1 92 ? 13.950 3.574 -16.174 1.00 91.88 92 ARG A C 1
ATOM 728 O O . ARG A 1 92 ? 14.261 4.252 -17.155 1.00 91.88 92 ARG A O 1
ATOM 735 N N . PHE A 1 93 ? 14.824 2.893 -15.457 1.00 88.88 93 PHE A N 1
ATOM 736 C CA . PHE A 1 93 ? 16.185 2.566 -15.852 1.00 88.88 93 PHE A CA 1
ATOM 737 C C . PHE A 1 93 ? 16.187 1.184 -16.526 1.00 88.88 93 PHE A C 1
ATOM 739 O O . PHE A 1 93 ? 15.155 0.524 -16.597 1.00 88.88 93 PHE A O 1
ATOM 746 N N . ARG A 1 94 ? 17.340 0.715 -17.023 1.00 81.75 94 ARG A N 1
ATOM 747 C CA . ARG A 1 94 ? 17.414 -0.540 -17.802 1.00 81.75 94 ARG A CA 1
ATOM 748 C C . ARG A 1 94 ? 16.744 -1.727 -17.084 1.00 81.75 94 ARG A C 1
ATOM 750 O O . ARG A 1 94 ? 15.875 -2.362 -17.670 1.00 81.75 94 ARG A O 1
ATOM 757 N N . ALA A 1 95 ? 17.101 -1.974 -15.821 1.00 82.50 95 ALA A N 1
ATOM 758 C CA . ALA A 1 95 ? 16.641 -3.142 -15.054 1.00 82.50 95 ALA A CA 1
ATOM 759 C C . ALA A 1 95 ? 15.695 -2.817 -13.883 1.00 82.50 95 ALA A C 1
ATOM 761 O O . ALA A 1 95 ? 15.141 -3.724 -13.272 1.00 82.50 95 ALA A O 1
ATOM 762 N N . VAL A 1 96 ? 15.526 -1.538 -13.539 1.00 91.12 96 VAL A N 1
ATOM 763 C CA . VAL A 1 96 ? 14.744 -1.099 -12.373 1.00 91.12 96 VAL A CA 1
ATOM 764 C C . VAL A 1 96 ? 13.972 0.168 -12.701 1.00 91.12 96 VAL A C 1
ATOM 766 O O . VAL A 1 96 ? 14.399 0.953 -13.542 1.00 91.12 96 VAL A O 1
ATOM 769 N N . SER A 1 97 ? 12.854 0.401 -12.026 1.00 92.88 97 SER A N 1
ATOM 770 C CA . SER A 1 97 ? 12.126 1.670 -12.079 1.00 92.88 97 SER A CA 1
ATOM 771 C C . SER A 1 97 ? 11.959 2.238 -10.680 1.00 92.88 97 SER A C 1
ATOM 773 O O . SER A 1 97 ? 11.718 1.491 -9.733 1.00 92.88 97 SER A O 1
ATOM 775 N N . LEU A 1 98 ? 12.063 3.557 -10.564 1.00 95.25 98 LEU A N 1
ATOM 776 C CA . LEU A 1 98 ? 11.736 4.286 -9.346 1.00 95.25 98 LEU A CA 1
ATOM 777 C C . LEU A 1 98 ? 10.444 5.058 -9.589 1.00 95.25 98 LEU A C 1
ATOM 779 O O . LEU A 1 98 ? 10.389 5.886 -10.500 1.00 95.25 98 LEU A O 1
ATOM 783 N N . LEU A 1 99 ? 9.414 4.770 -8.799 1.00 96.00 99 LEU A N 1
ATOM 784 C CA . LEU A 1 99 ? 8.076 5.320 -8.985 1.00 96.00 99 LEU A CA 1
ATOM 785 C C . LEU A 1 99 ? 7.600 6.009 -7.709 1.00 96.00 99 LEU A C 1
ATOM 787 O O . LEU A 1 99 ? 7.672 5.433 -6.625 1.00 96.00 99 LEU A O 1
ATOM 791 N N . ALA A 1 100 ? 7.072 7.221 -7.852 1.00 95.81 100 ALA A N 1
ATOM 792 C CA . ALA A 1 100 ? 6.197 7.814 -6.855 1.00 95.81 100 ALA A CA 1
ATOM 793 C C . ALA A 1 100 ? 4.799 7.224 -7.032 1.00 95.81 100 ALA A C 1
ATOM 795 O O . ALA A 1 100 ? 4.338 7.030 -8.157 1.00 95.81 100 ALA A O 1
ATOM 796 N N . THR A 1 101 ? 4.143 6.896 -5.926 1.00 93.06 101 THR A N 1
ATOM 797 C CA . THR A 1 101 ? 2.918 6.097 -5.924 1.00 93.06 101 THR A CA 1
ATOM 798 C C . THR A 1 101 ? 1.866 6.690 -5.007 1.00 93.06 101 THR A C 1
ATOM 800 O O . THR A 1 101 ? 2.191 7.273 -3.973 1.00 93.06 101 THR A O 1
ATOM 803 N N . ILE A 1 102 ? 0.608 6.513 -5.402 1.00 91.31 102 ILE A N 1
ATOM 804 C CA . ILE A 1 102 ? -0.564 6.703 -4.555 1.00 91.31 102 ILE A CA 1
ATOM 805 C C . ILE A 1 102 ? -1.244 5.342 -4.454 1.00 91.31 102 ILE A C 1
ATOM 807 O O . ILE A 1 102 ? -1.614 4.749 -5.469 1.00 91.31 102 ILE A O 1
ATOM 811 N N . GLU A 1 103 ? -1.385 4.844 -3.234 1.00 86.31 103 GLU A N 1
ATOM 812 C CA . GLU A 1 103 ? -2.003 3.558 -2.932 1.00 86.31 103 GLU A CA 1
ATOM 813 C C . GLU A 1 103 ? -3.292 3.761 -2.151 1.00 86.31 103 GLU A C 1
ATOM 815 O O . GLU A 1 103 ? -3.329 4.505 -1.173 1.00 86.31 103 GLU A O 1
ATOM 820 N N . PHE A 1 104 ? -4.341 3.067 -2.571 1.00 85.69 104 PHE A N 1
ATOM 821 C CA . PHE A 1 104 ? -5.629 3.025 -1.906 1.00 85.69 104 PHE A CA 1
ATOM 822 C C . PHE A 1 104 ? -5.721 1.717 -1.138 1.00 85.69 104 PHE A C 1
ATOM 824 O O . PHE A 1 104 ? -5.738 0.624 -1.704 1.00 85.69 104 PHE A O 1
ATOM 831 N N . LEU A 1 105 ? -5.733 1.864 0.177 1.00 81.06 105 LEU A N 1
ATOM 832 C CA . LEU A 1 105 ? -5.657 0.783 1.135 1.00 81.06 105 LEU A CA 1
ATOM 833 C C . LEU A 1 105 ? -7.003 0.668 1.823 1.00 81.06 105 LEU A C 1
ATOM 835 O O . LEU A 1 105 ? -7.515 1.665 2.341 1.00 81.06 105 LEU A O 1
ATOM 839 N N . ASN A 1 106 ? -7.554 -0.536 1.879 1.00 79.38 106 ASN A N 1
ATOM 840 C CA . ASN A 1 106 ? -8.670 -0.791 2.769 1.00 79.38 106 ASN A CA 1
ATOM 841 C C . ASN A 1 106 ? -8.130 -1.264 4.119 1.00 79.38 106 ASN A C 1
ATOM 843 O O . ASN A 1 106 ? -7.559 -2.350 4.234 1.00 79.38 106 ASN A O 1
ATOM 847 N N . VAL A 1 107 ? -8.273 -0.420 5.138 1.00 79.81 107 VAL A N 1
ATOM 848 C CA . VAL A 1 107 ? -7.842 -0.734 6.499 1.00 79.81 107 VAL A CA 1
ATOM 849 C C . VAL A 1 107 ? -9.056 -0.881 7.399 1.00 79.81 107 VAL A C 1
ATOM 851 O O . VAL A 1 107 ? -9.969 -0.051 7.390 1.00 79.81 107 VAL A O 1
ATOM 854 N N . ARG A 1 108 ? -9.053 -1.935 8.210 1.00 8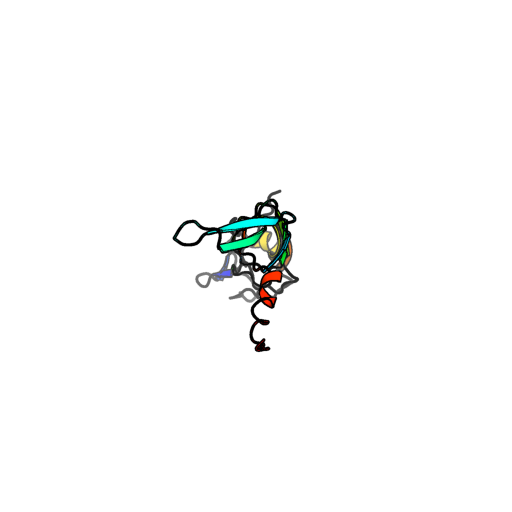1.19 108 ARG A N 1
ATOM 855 C CA . ARG A 1 108 ? -9.998 -2.080 9.310 1.00 81.19 108 ARG A CA 1
ATOM 856 C C . ARG A 1 108 ? -9.636 -1.071 10.386 1.00 81.19 108 ARG A C 1
ATOM 858 O O . ARG A 1 108 ? -8.461 -0.892 10.693 1.00 81.19 108 ARG A O 1
ATOM 865 N N . GLN A 1 109 ? -10.622 -0.359 10.907 1.00 87.44 109 GLN A N 1
ATOM 866 C CA . GLN A 1 109 ? -10.436 0.676 11.915 1.00 87.44 109 GLN A CA 1
ATOM 867 C C . GLN A 1 109 ? -11.484 0.514 13.017 1.00 87.44 109 GLN A C 1
ATOM 869 O O . GLN A 1 109 ? -12.637 0.192 12.705 1.00 87.44 109 GLN A O 1
ATOM 874 N N . PRO A 1 110 ? -11.133 0.755 14.293 1.00 89.06 110 PRO A N 1
ATOM 875 C CA . PRO A 1 110 ? -12.119 0.786 15.363 1.00 89.06 110 PRO A CA 1
ATOM 876 C C . PRO A 1 110 ? -13.165 1.868 15.088 1.00 89.06 110 PRO A C 1
ATOM 878 O O . PRO A 1 110 ? -12.862 2.926 14.525 1.00 89.06 110 PRO A O 1
ATOM 881 N N . ARG A 1 111 ? -14.418 1.611 15.461 1.00 90.38 111 ARG A N 1
ATOM 882 C CA . ARG A 1 111 ? -15.477 2.613 15.329 1.00 90.38 111 ARG A CA 1
ATOM 883 C C . ARG A 1 111 ? -15.293 3.750 16.324 1.00 90.38 111 ARG A C 1
ATOM 885 O O . ARG A 1 111 ? -14.699 3.594 17.386 1.00 90.38 111 ARG A O 1
ATOM 892 N N . ASP A 1 112 ? -15.871 4.896 15.987 1.00 91.44 112 ASP A N 1
ATOM 893 C CA . ASP A 1 112 ? -15.648 6.141 16.724 1.00 91.44 112 ASP A CA 1
ATOM 894 C C . ASP A 1 112 ? -16.166 6.046 18.171 1.00 91.44 112 ASP A C 1
ATOM 896 O O . ASP A 1 112 ? -15.535 6.572 19.083 1.00 91.44 112 ASP A O 1
ATOM 900 N N . TYR A 1 113 ? -17.256 5.301 18.408 1.00 90.56 113 TYR A N 1
ATOM 901 C CA . TYR A 1 113 ? -17.754 5.044 19.765 1.00 90.56 113 TYR A CA 1
ATOM 902 C C . TYR A 1 113 ? -16.775 4.195 20.592 1.00 90.56 113 TYR A C 1
ATOM 904 O O . TYR A 1 113 ? -16.604 4.439 21.784 1.00 90.56 113 TYR A O 1
ATOM 912 N N . PHE A 1 114 ? -16.105 3.226 19.961 1.00 91.00 114 PHE A N 1
ATOM 913 C CA . PHE A 1 114 ? -15.142 2.351 20.623 1.00 91.00 114 PHE A CA 1
ATOM 914 C C . PHE A 1 114 ? -13.879 3.136 20.989 1.00 91.00 114 PHE A C 1
ATOM 916 O O . PHE A 1 114 ? -13.407 3.066 22.122 1.00 91.00 114 PHE A O 1
ATOM 923 N N . LEU A 1 115 ? -13.392 3.974 20.067 1.00 90.56 115 LEU A N 1
ATOM 924 C CA . LEU A 1 115 ? -12.299 4.913 20.335 1.00 90.56 115 LEU A CA 1
ATOM 925 C C . LEU A 1 115 ? -12.652 5.863 21.484 1.00 90.56 115 LEU A C 1
ATOM 927 O O . LEU A 1 115 ? -11.887 5.984 22.437 1.00 90.56 115 LEU A O 1
ATOM 931 N N . ALA A 1 116 ? -13.837 6.477 21.448 1.00 90.94 116 ALA A N 1
ATOM 932 C CA . ALA A 1 116 ? -14.276 7.403 22.487 1.00 90.94 116 ALA A CA 1
ATOM 933 C C . ALA A 1 116 ? -14.351 6.750 23.876 1.00 90.94 116 ALA A C 1
ATOM 935 O O . ALA A 1 116 ? -14.133 7.426 24.885 1.00 90.94 116 ALA A O 1
ATOM 936 N N . GLN A 1 117 ? -14.657 5.455 23.950 1.00 89.94 117 GLN A N 1
ATOM 937 C CA . GLN A 1 117 ? -14.765 4.727 25.209 1.00 89.94 117 GLN A CA 1
ATOM 938 C C . GLN A 1 117 ? -13.413 4.240 25.742 1.00 89.94 117 GLN A C 1
ATOM 940 O O . GLN A 1 117 ? -13.210 4.284 26.954 1.00 89.94 117 GLN A O 1
ATOM 945 N N . PHE A 1 118 ? -12.495 3.807 24.875 1.00 91.00 118 PHE A N 1
ATOM 946 C CA . PHE A 1 118 ? -11.299 3.072 25.298 1.00 91.00 118 PHE A CA 1
ATOM 947 C C . PHE A 1 118 ? -9.963 3.779 25.014 1.00 91.00 118 PHE A C 1
ATOM 949 O O . PHE A 1 118 ? -8.994 3.503 25.723 1.00 91.00 118 PHE A O 1
ATOM 956 N N . GLU A 1 119 ? -9.871 4.707 24.048 1.00 88.56 119 GLU A N 1
ATOM 957 C CA . GLU A 1 119 ? -8.605 5.389 23.712 1.00 88.56 119 GLU A CA 1
ATOM 958 C C . GLU A 1 119 ? -8.076 6.164 24.936 1.00 88.56 119 GLU A C 1
ATOM 960 O O . GLU A 1 119 ? -8.685 7.127 25.401 1.00 88.56 119 GLU A O 1
ATOM 965 N N . GLY A 1 120 ? -6.943 5.711 25.488 1.00 86.06 120 GLY A N 1
ATOM 966 C CA . GLY A 1 120 ? -6.258 6.340 26.625 1.00 86.06 120 GLY A CA 1
ATOM 967 C C . GLY A 1 120 ? -6.928 6.180 27.998 1.00 86.06 120 GLY A C 1
ATOM 968 O O . GLY A 1 120 ? -6.456 6.780 28.960 1.00 86.06 120 GLY A O 1
ATOM 969 N N . LYS A 1 121 ? -8.010 5.396 28.119 1.00 87.50 121 LYS A N 1
ATOM 970 C CA . LYS A 1 121 ? -8.843 5.341 29.341 1.00 87.50 121 LYS A CA 1
ATOM 971 C C . LYS A 1 121 ? -8.574 4.155 30.273 1.00 87.50 121 LYS A C 1
ATOM 973 O O . LYS A 1 121 ? -9.148 4.105 31.353 1.00 87.50 121 LYS A O 1
ATOM 978 N N . ASN A 1 122 ? -7.694 3.230 29.894 1.00 87.31 122 ASN A N 1
ATOM 979 C CA . ASN A 1 122 ? -7.339 2.037 30.670 1.00 87.31 122 ASN A CA 1
ATOM 980 C C . ASN A 1 122 ? -8.546 1.234 31.210 1.00 87.31 122 ASN A C 1
ATOM 982 O O . ASN A 1 122 ? -8.563 0.831 32.371 1.00 87.31 122 ASN A O 1
ATOM 986 N N . LEU A 1 123 ? -9.565 1.012 30.372 1.00 91.62 123 LEU A N 1
ATOM 987 C CA . LEU A 1 123 ? -10.790 0.303 30.759 1.00 91.62 123 LEU A CA 1
ATOM 988 C C . LEU A 1 123 ? -10.812 -1.143 30.237 1.00 91.62 123 LEU A C 1
ATOM 990 O O . LEU A 1 123 ? -10.326 -1.393 29.128 1.00 91.62 123 LEU A O 1
ATOM 994 N N . PRO A 1 124 ? -11.401 -2.089 30.993 1.00 90.88 124 PRO A N 1
ATOM 995 C CA . PRO A 1 124 ? -11.655 -3.437 30.505 1.00 90.88 124 PRO A CA 1
ATOM 996 C C . PRO A 1 124 ? -12.845 -3.466 29.544 1.00 90.88 124 PRO A C 1
ATOM 998 O O . PRO A 1 124 ? -13.805 -2.706 29.695 1.00 90.88 124 PRO A O 1
ATOM 1001 N N . LEU A 1 125 ? -12.810 -4.378 28.572 1.00 89.62 125 LEU A N 1
ATOM 1002 C CA . LEU A 1 125 ? -13.959 -4.645 27.709 1.00 89.62 125 LEU A CA 1
ATOM 1003 C C . LEU A 1 125 ? -14.927 -5.588 28.430 1.00 89.62 125 LEU A C 1
ATOM 1005 O O . LEU A 1 125 ? -14.547 -6.696 28.801 1.00 89.62 125 LEU A O 1
ATOM 1009 N N . ILE A 1 126 ? -16.178 -5.162 28.613 1.00 89.12 126 ILE A N 1
ATOM 1010 C CA . ILE A 1 126 ? -17.223 -5.954 29.272 1.00 89.12 126 ILE A CA 1
ATOM 1011 C C . ILE A 1 126 ? -18.358 -6.184 28.278 1.00 89.12 126 ILE A C 1
ATOM 1013 O O . ILE A 1 126 ? -18.950 -5.227 27.782 1.00 89.12 126 ILE A O 1
ATOM 1017 N N . VAL A 1 127 ? -18.681 -7.449 28.015 1.00 85.06 127 VAL A N 1
ATOM 1018 C CA . VAL A 1 127 ? -19.791 -7.857 27.143 1.00 85.06 127 VAL A CA 1
ATOM 1019 C C . VAL A 1 127 ? -20.690 -8.794 27.939 1.00 85.06 127 VAL A C 1
ATOM 1021 O O . VAL A 1 127 ? -20.221 -9.785 28.497 1.00 85.06 127 VAL A O 1
ATOM 1024 N N . ASN A 1 128 ? -21.980 -8.460 28.039 1.00 87.25 128 ASN A N 1
ATOM 1025 C CA . ASN A 1 128 ? -22.971 -9.211 28.823 1.00 87.25 128 ASN A CA 1
ATOM 1026 C C . ASN A 1 128 ? -22.541 -9.473 30.282 1.00 87.25 128 ASN A C 1
ATOM 1028 O O . ASN A 1 128 ? -22.741 -10.561 30.812 1.00 87.25 128 ASN A O 1
ATOM 1032 N N . GLY A 1 129 ? -21.905 -8.485 30.921 1.00 87.38 129 GLY A N 1
ATOM 1033 C CA . GLY A 1 129 ? -21.422 -8.585 32.305 1.00 87.38 129 GLY A CA 1
ATOM 1034 C C . GLY A 1 129 ? -20.105 -9.351 32.484 1.00 87.38 129 GLY A C 1
ATOM 1035 O O . GLY A 1 129 ? -19.555 -9.339 33.581 1.00 87.38 129 GLY A O 1
ATOM 1036 N N . ASN A 1 130 ? -19.559 -9.952 31.422 1.00 88.25 130 ASN A N 1
ATOM 1037 C CA . ASN A 1 130 ? -18.305 -10.701 31.469 1.00 88.25 130 ASN A CA 1
ATOM 1038 C C . ASN A 1 130 ? -17.147 -9.886 30.884 1.00 88.25 130 ASN A C 1
ATOM 1040 O O . ASN A 1 130 ? -17.252 -9.342 29.778 1.00 88.25 130 ASN A O 1
ATOM 1044 N N . ILE A 1 131 ? -16.027 -9.837 31.613 1.00 88.88 131 ILE A N 1
ATOM 1045 C CA . ILE A 1 131 ? -14.775 -9.243 31.130 1.00 88.88 131 ILE A CA 1
ATOM 1046 C C . ILE A 1 131 ? -14.234 -10.113 29.998 1.00 88.88 131 ILE A C 1
ATOM 1048 O O . ILE A 1 131 ? -14.059 -11.319 30.160 1.00 88.88 131 ILE A O 1
ATOM 1052 N N . GLN A 1 132 ? -13.970 -9.492 28.856 1.00 88.31 132 GLN A N 1
ATOM 1053 C CA . GLN A 1 132 ? -13.399 -10.160 27.696 1.00 88.31 132 GLN A CA 1
ATOM 1054 C C . GLN A 1 132 ? -11.875 -10.243 27.833 1.00 88.31 132 GLN A C 1
ATOM 1056 O O . GLN A 1 132 ? -11.231 -9.285 28.260 1.00 88.31 132 GLN A O 1
ATOM 1061 N N . SER A 1 133 ? -11.294 -11.383 27.458 1.00 86.12 133 SER A N 1
ATOM 1062 C CA . SER A 1 133 ? -9.838 -11.594 27.415 1.00 86.12 133 SER A CA 1
ATOM 1063 C C . SER A 1 133 ? -9.235 -11.348 26.032 1.00 86.12 133 SER A C 1
ATOM 1065 O O . SER A 1 133 ? -8.020 -11.216 25.900 1.00 86.12 133 SER A O 1
ATOM 1067 N N . GLU A 1 134 ? -10.074 -11.276 25.001 1.00 85.81 134 GLU A N 1
ATOM 1068 C CA . GLU A 1 134 ? -9.683 -11.014 23.621 1.00 85.81 134 GLU A CA 1
ATOM 1069 C C . GLU A 1 134 ? -10.746 -10.185 22.894 1.00 85.81 134 GLU A C 1
ATOM 1071 O O . GLU A 1 134 ? -11.892 -10.087 23.331 1.00 85.81 134 GLU A O 1
ATOM 1076 N N . ILE A 1 135 ? -10.343 -9.558 21.790 1.00 85.62 135 ILE A N 1
ATOM 1077 C CA . ILE A 1 135 ? -11.249 -8.859 20.882 1.00 85.62 135 ILE A CA 1
ATOM 1078 C C . ILE A 1 135 ? -11.237 -9.633 19.576 1.00 85.62 135 ILE A C 1
ATOM 1080 O O . ILE A 1 135 ? -10.178 -9.817 18.978 1.00 85.62 135 ILE A O 1
ATOM 1084 N N . SER A 1 136 ? -12.413 -10.067 19.130 1.00 81.69 136 SER A N 1
ATOM 1085 C CA . SER A 1 136 ? -12.527 -10.731 17.839 1.00 81.69 136 SER A CA 1
ATOM 1086 C C . SER A 1 136 ? -12.158 -9.768 16.709 1.00 81.69 136 SER A C 1
ATOM 1088 O O . SER A 1 136 ? -12.694 -8.662 16.580 1.00 81.69 136 SER A O 1
ATOM 1090 N N . THR A 1 137 ? -11.243 -10.207 15.852 1.00 69.38 137 THR A N 1
ATOM 1091 C CA . THR A 1 137 ? -10.812 -9.493 14.647 1.00 69.38 137 THR A CA 1
ATOM 1092 C C . THR A 1 137 ? -11.861 -9.512 13.525 1.00 69.38 137 THR A C 1
ATOM 1094 O O . THR A 1 137 ? -11.732 -8.796 12.533 1.00 69.38 137 THR A O 1
ATOM 1097 N N . SER A 1 138 ? -12.949 -10.263 13.681 1.00 76.31 138 SER A N 1
ATOM 1098 C CA . SER A 1 138 ? -14.067 -10.301 12.733 1.00 76.31 138 SER A CA 1
ATOM 1099 C C . SER A 1 138 ? -15.311 -9.555 13.225 1.00 76.31 138 SER A C 1
ATOM 1101 O O . SER A 1 138 ? -16.364 -9.656 12.604 1.00 76.31 138 SER A O 1
ATOM 1103 N N . ASP A 1 139 ? -15.230 -8.840 14.351 1.00 82.25 139 ASP A N 1
ATOM 1104 C CA . ASP A 1 139 ? -16.391 -8.160 14.928 1.00 82.25 139 ASP A CA 1
ATOM 1105 C C . ASP A 1 139 ? -16.726 -6.845 14.196 1.00 82.25 139 ASP A C 1
ATOM 1107 O O . ASP A 1 139 ? -16.277 -5.754 14.558 1.00 82.25 139 ASP A O 1
ATOM 1111 N N . ASP A 1 140 ? -17.567 -6.934 13.168 1.00 83.31 140 ASP A N 1
ATOM 1112 C CA . ASP A 1 140 ? -18.048 -5.775 12.406 1.00 83.31 140 ASP A CA 1
ATOM 1113 C C . ASP A 1 140 ? -18.885 -4.789 13.240 1.00 83.31 140 ASP A C 1
ATOM 1115 O O . ASP A 1 140 ? -19.154 -3.663 12.794 1.00 83.31 140 ASP A O 1
ATOM 1119 N N . THR A 1 141 ? -19.301 -5.162 14.457 1.00 85.50 141 THR A N 1
ATOM 1120 C CA . THR A 1 141 ? -19.940 -4.211 15.369 1.00 85.50 141 THR A CA 1
ATOM 1121 C C . THR A 1 141 ? -18.907 -3.240 15.914 1.00 85.50 141 THR A C 1
ATOM 1123 O O . THR A 1 141 ? -19.143 -2.043 15.837 1.00 85.50 141 THR A O 1
ATOM 1126 N N . LEU A 1 142 ? -17.732 -3.714 16.343 1.00 87.00 142 LEU A N 1
ATOM 1127 C CA . LEU A 1 142 ? -16.655 -2.891 16.911 1.00 87.00 142 LEU A CA 1
ATOM 1128 C C . LEU A 1 142 ? -15.801 -2.199 15.841 1.00 87.00 142 LEU A C 1
ATOM 1130 O O . LEU A 1 142 ? -15.237 -1.124 16.079 1.00 87.00 142 LEU A O 1
ATOM 1134 N N . PHE A 1 143 ? -15.723 -2.797 14.654 1.00 88.56 143 PHE A N 1
ATOM 1135 C CA . PHE A 1 143 ? -14.814 -2.388 13.590 1.00 88.56 143 PHE A CA 1
ATOM 1136 C C . PHE A 1 143 ? -15.546 -1.955 12.318 1.00 88.56 143 PHE A C 1
ATOM 1138 O O . PHE A 1 143 ? -16.690 -2.319 12.064 1.00 88.56 143 PHE A O 1
ATOM 1145 N N . LYS A 1 144 ? -14.888 -1.117 11.514 1.00 87.06 144 LYS A N 1
ATOM 1146 C CA . LYS A 1 144 ? -15.354 -0.710 10.183 1.00 87.06 144 LYS A CA 1
ATOM 1147 C C . LYS A 1 144 ? -14.202 -0.725 9.187 1.00 87.06 144 LYS A C 1
ATOM 1149 O O . LYS A 1 144 ? -13.080 -0.352 9.523 1.00 87.06 144 LYS A O 1
ATOM 1154 N N . ASN A 1 145 ? -14.501 -1.085 7.946 1.00 84.06 145 ASN A N 1
ATOM 1155 C CA . ASN A 1 145 ? -13.566 -0.927 6.838 1.00 84.06 145 ASN A CA 1
ATOM 1156 C C . ASN A 1 145 ? -13.519 0.536 6.391 1.00 84.06 145 ASN A C 1
ATOM 1158 O O . ASN A 1 145 ? -14.554 1.197 6.266 1.00 84.06 145 ASN A O 1
ATOM 1162 N N . ARG A 1 146 ? -12.312 1.052 6.160 1.00 82.38 146 ARG A N 1
ATOM 1163 C CA . ARG A 1 146 ? -12.074 2.430 5.739 1.00 82.38 146 ARG A CA 1
ATOM 1164 C C . ARG A 1 146 ? -11.023 2.472 4.636 1.00 82.38 146 ARG A C 1
ATOM 1166 O O . ARG A 1 146 ? -9.895 2.027 4.825 1.00 82.38 146 ARG A O 1
ATOM 1173 N N . GLY A 1 147 ? -11.374 3.114 3.523 1.00 80.06 147 GLY A N 1
ATOM 1174 C CA . GLY A 1 147 ? -10.421 3.467 2.474 1.00 80.06 147 GLY A CA 1
ATOM 1175 C C . GLY A 1 147 ? -9.489 4.592 2.927 1.00 80.06 147 GLY A C 1
ATOM 1176 O O . GLY A 1 147 ? -9.947 5.651 3.364 1.00 80.06 147 GLY A O 1
ATOM 1177 N N . VAL A 1 148 ? -8.184 4.368 2.820 1.00 82.19 148 VAL A N 1
ATOM 1178 C CA . VAL A 1 148 ? -7.136 5.343 3.130 1.00 82.19 148 VAL A CA 1
ATOM 1179 C C . VAL A 1 148 ? -6.186 5.431 1.944 1.00 82.19 148 VAL A C 1
ATOM 1181 O O . VAL A 1 148 ? -5.772 4.413 1.400 1.00 82.19 148 VAL A O 1
ATOM 1184 N N . ALA A 1 149 ? -5.834 6.653 1.551 1.00 84.88 149 ALA A N 1
ATOM 1185 C CA . ALA A 1 149 ? -4.798 6.886 0.557 1.00 84.88 149 ALA A CA 1
ATOM 1186 C C . ALA A 1 149 ? -3.436 7.037 1.249 1.00 84.88 149 ALA A C 1
ATOM 1188 O O . ALA A 1 149 ? -3.308 7.792 2.216 1.00 84.88 149 ALA A O 1
ATOM 1189 N N . ALA A 1 150 ? -2.424 6.345 0.738 1.00 84.06 150 ALA A N 1
ATOM 1190 C CA . ALA A 1 150 ? -1.031 6.493 1.130 1.00 84.06 150 ALA A CA 1
ATOM 1191 C C . ALA A 1 150 ? -0.206 6.966 -0.066 1.00 84.06 150 ALA A C 1
ATOM 1193 O O . ALA A 1 150 ? -0.460 6.574 -1.202 1.00 84.06 150 ALA A O 1
ATOM 1194 N N . ILE A 1 151 ? 0.788 7.808 0.199 1.00 89.19 151 ILE A N 1
ATOM 1195 C CA . ILE A 1 151 ? 1.764 8.244 -0.799 1.00 89.19 151 ILE A CA 1
ATOM 1196 C C . ILE A 1 151 ? 3.079 7.551 -0.468 1.00 89.19 151 ILE A C 1
ATOM 1198 O O . ILE A 1 151 ? 3.473 7.502 0.698 1.00 89.19 151 ILE A O 1
ATOM 1202 N N . GLY A 1 152 ? 3.755 7.017 -1.477 1.00 89.75 152 GLY A N 1
ATOM 1203 C CA . GLY A 1 152 ? 4.981 6.259 -1.265 1.00 89.75 152 GLY A CA 1
ATOM 1204 C C . GLY A 1 152 ? 5.917 6.268 -2.459 1.00 89.75 152 GLY A C 1
ATOM 1205 O O . GLY A 1 152 ? 5.572 6.719 -3.551 1.00 89.75 152 GLY A O 1
ATOM 1206 N N . LEU A 1 153 ? 7.109 5.725 -2.238 1.00 92.38 153 LEU A N 1
ATOM 1207 C CA . LEU A 1 153 ? 8.093 5.444 -3.275 1.00 92.38 153 LEU A CA 1
ATOM 1208 C C . LEU A 1 153 ? 8.215 3.931 -3.437 1.00 92.38 153 LEU A C 1
ATOM 1210 O O . LEU A 1 153 ? 8.309 3.207 -2.447 1.00 92.38 153 LEU A O 1
ATOM 1214 N N . LYS A 1 154 ? 8.242 3.460 -4.683 1.00 92.25 154 LYS A N 1
ATOM 1215 C CA . LYS A 1 154 ? 8.458 2.051 -5.009 1.00 92.25 154 LYS A CA 1
ATOM 1216 C C . LYS A 1 154 ? 9.656 1.878 -5.920 1.00 92.25 154 LYS A C 1
ATOM 1218 O O . LYS A 1 154 ? 9.791 2.568 -6.931 1.00 92.25 154 LYS A O 1
ATOM 1223 N N . LEU A 1 155 ? 10.472 0.892 -5.574 1.00 92.00 155 LEU A N 1
ATOM 1224 C CA . LEU A 1 155 ? 11.454 0.308 -6.470 1.00 92.00 155 LEU A CA 1
ATOM 1225 C C . LEU A 1 155 ? 10.805 -0.894 -7.159 1.00 92.00 155 LEU A C 1
ATOM 1227 O O . LEU A 1 155 ? 10.308 -1.802 -6.498 1.00 92.00 155 LEU A O 1
ATOM 1231 N N . VAL A 1 156 ? 10.771 -0.870 -8.487 1.00 90.75 156 VAL A N 1
ATOM 1232 C CA . VAL A 1 156 ? 10.097 -1.879 -9.306 1.00 90.75 156 VAL A CA 1
ATOM 1233 C C . VAL A 1 156 ? 11.116 -2.592 -10.175 1.00 90.75 156 VAL A C 1
ATOM 1235 O O . VAL A 1 156 ? 11.904 -1.946 -10.863 1.00 90.75 156 VAL A O 1
ATOM 1238 N N . ILE A 1 157 ? 11.060 -3.921 -10.177 1.00 88.94 157 ILE A N 1
ATOM 1239 C CA . ILE A 1 157 ? 11.836 -4.779 -11.073 1.00 88.94 157 ILE A CA 1
ATOM 1240 C C . ILE A 1 157 ? 10.880 -5.248 -12.179 1.00 88.94 157 ILE A C 1
ATOM 1242 O O . ILE A 1 157 ? 10.062 -6.136 -11.933 1.00 88.94 157 ILE A O 1
ATOM 1246 N N . PRO A 1 158 ? 10.891 -4.618 -13.367 1.00 84.00 158 PRO A N 1
ATOM 1247 C CA . PRO A 1 158 ? 10.036 -5.035 -14.468 1.00 84.00 158 PRO A CA 1
ATOM 1248 C C . PRO A 1 158 ? 10.530 -6.357 -15.063 1.00 84.00 158 PRO A C 1
ATOM 1250 O O . PRO A 1 158 ? 11.716 -6.518 -15.346 1.00 84.00 158 PRO A O 1
ATOM 1253 N N . ILE A 1 159 ? 9.602 -7.281 -15.307 1.00 81.88 159 ILE A N 1
ATOM 1254 C CA . ILE A 1 159 ? 9.841 -8.475 -16.121 1.00 81.88 159 ILE A CA 1
ATOM 1255 C C . ILE A 1 159 ? 9.177 -8.217 -17.473 1.00 81.88 159 ILE A C 1
ATOM 1257 O O . ILE A 1 159 ? 7.952 -8.158 -17.564 1.00 81.88 159 ILE A O 1
ATOM 1261 N N . ASP A 1 160 ? 9.974 -8.015 -18.523 1.00 71.19 160 ASP A N 1
ATOM 1262 C CA . ASP A 1 160 ? 9.441 -7.717 -19.854 1.00 71.19 160 ASP A CA 1
ATOM 1263 C C . ASP A 1 160 ? 8.879 -8.989 -20.505 1.00 71.19 160 ASP A C 1
ATOM 1265 O O . ASP A 1 160 ? 9.626 -9.871 -20.935 1.00 71.19 160 ASP A O 1
ATOM 1269 N N . LEU A 1 161 ? 7.551 -9.064 -20.644 1.00 64.75 161 LEU A N 1
ATOM 1270 C CA . LEU A 1 161 ? 6.876 -10.224 -21.241 1.00 64.75 161 LEU A CA 1
ATOM 1271 C C . LEU A 1 161 ? 7.300 -10.494 -22.700 1.00 64.75 161 LEU A C 1
ATOM 1273 O O . LEU A 1 161 ? 7.228 -11.630 -23.160 1.00 64.75 161 LEU A O 1
ATOM 1277 N N . LEU A 1 162 ? 7.789 -9.480 -23.423 1.00 57.94 162 LEU A N 1
ATOM 1278 C CA . LEU A 1 162 ? 8.233 -9.613 -24.819 1.00 57.94 162 LEU A CA 1
ATOM 1279 C C . LEU A 1 162 ? 9.484 -10.493 -24.983 1.00 57.94 162 LEU A C 1
ATOM 1281 O O . LEU A 1 162 ? 9.680 -11.082 -26.045 1.00 57.94 162 LEU A O 1
ATOM 1285 N N . ASN A 1 163 ? 10.318 -10.604 -23.946 1.00 53.78 163 ASN A N 1
ATOM 1286 C CA . ASN A 1 163 ? 11.543 -11.407 -23.984 1.00 53.78 163 ASN A CA 1
ATOM 1287 C C . ASN A 1 163 ? 11.333 -12.838 -23.465 1.00 53.78 163 ASN A C 1
ATOM 1289 O O . ASN A 1 163 ? 12.187 -13.694 -23.679 1.00 53.78 163 ASN A O 1
ATOM 1293 N N . PHE A 1 164 ? 10.185 -13.128 -22.846 1.00 52.16 164 PHE A N 1
ATOM 1294 C CA . PHE A 1 164 ? 9.878 -14.453 -22.300 1.00 52.16 164 PHE A CA 1
ATOM 1295 C C . PHE A 1 164 ? 9.632 -15.506 -23.399 1.00 52.16 164 PHE A C 1
ATOM 1297 O O . PHE A 1 164 ? 9.942 -16.678 -23.217 1.00 52.16 164 PHE A O 1
ATOM 1304 N N . GLY A 1 165 ? 9.133 -15.089 -24.570 1.00 47.47 165 GLY A N 1
ATOM 1305 C CA . GLY A 1 165 ? 8.832 -15.988 -25.694 1.00 47.47 165 GLY A CA 1
ATOM 1306 C C . GLY A 1 165 ? 10.001 -16.285 -26.644 1.00 47.47 165 GLY A C 1
ATOM 1307 O O . GLY A 1 165 ? 9.920 -17.231 -27.421 1.00 47.47 165 GLY A O 1
ATOM 1308 N N . LYS A 1 166 ? 11.098 -15.513 -26.606 1.00 52.50 166 LYS A N 1
ATOM 1309 C CA . LYS A 1 166 ? 12.203 -15.666 -27.578 1.00 52.50 166 LYS A CA 1
ATOM 1310 C C . LYS A 1 166 ? 13.172 -16.810 -27.262 1.00 52.50 166 LYS A C 1
ATOM 1312 O O . LYS A 1 166 ? 13.819 -17.304 -28.176 1.00 52.50 166 LYS A O 1
ATOM 1317 N N . ASN A 1 167 ? 13.225 -17.288 -26.018 1.00 46.94 167 ASN A N 1
ATOM 1318 C CA . ASN A 1 167 ? 14.115 -18.391 -25.625 1.00 46.94 167 ASN A CA 1
ATOM 1319 C C . ASN A 1 167 ? 13.543 -19.797 -25.888 1.00 46.94 167 ASN A C 1
ATOM 1321 O O . ASN A 1 167 ? 14.185 -20.782 -25.542 1.00 46.94 167 ASN A O 1
ATOM 1325 N N . SER A 1 168 ? 12.359 -19.914 -26.501 1.00 44.66 168 SER A N 1
ATOM 1326 C CA . SER A 1 168 ? 11.727 -21.217 -26.791 1.00 44.66 168 SER A CA 1
ATOM 1327 C C . SER A 1 168 ? 11.822 -21.642 -28.266 1.00 44.66 168 SER A C 1
ATOM 1329 O O . SER A 1 168 ? 11.205 -22.630 -28.650 1.00 44.66 168 SER A O 1
ATOM 1331 N N . GLY A 1 169 ? 12.560 -20.906 -29.108 1.00 48.09 169 GLY A N 1
ATOM 1332 C CA . GLY A 1 169 ? 12.459 -21.008 -30.570 1.00 48.09 169 GLY A CA 1
ATOM 1333 C C . GLY A 1 169 ? 13.767 -21.181 -31.343 1.00 48.09 169 GLY A C 1
ATOM 1334 O O . GLY A 1 169 ? 13.829 -20.724 -32.479 1.00 48.09 169 GLY A O 1
ATOM 1335 N N . THR A 1 170 ? 14.799 -21.821 -30.783 1.00 43.94 170 THR A N 1
ATOM 1336 C CA . THR A 1 170 ? 16.036 -22.092 -31.544 1.00 43.94 170 THR A CA 1
ATOM 1337 C C . THR A 1 170 ? 16.604 -23.477 -31.240 1.00 43.94 170 THR A C 1
ATOM 1339 O O . THR A 1 170 ? 17.628 -23.625 -30.591 1.00 43.94 170 THR A O 1
ATOM 1342 N N . ASN A 1 171 ? 15.911 -24.510 -31.718 1.00 42.97 171 ASN A N 1
ATOM 1343 C CA . ASN A 1 171 ? 16.507 -25.803 -32.053 1.00 42.97 171 ASN A CA 1
ATOM 1344 C C . ASN A 1 171 ? 15.701 -26.397 -33.212 1.00 42.97 171 ASN A C 1
ATOM 1346 O O . ASN A 1 171 ? 14.678 -27.046 -33.015 1.00 42.97 171 ASN A O 1
ATOM 1350 N N . GLY A 1 172 ? 16.138 -26.108 -34.435 1.00 36.03 172 GLY A N 1
ATOM 1351 C CA . GLY A 1 172 ? 15.502 -26.580 -35.658 1.00 36.03 172 GLY A CA 1
ATOM 1352 C C . GLY A 1 172 ? 16.446 -26.428 -36.843 1.00 36.03 172 GLY A C 1
ATOM 1353 O O . GLY A 1 172 ? 16.492 -25.374 -37.464 1.00 36.03 172 GLY A O 1
ATOM 1354 N N . ASN A 1 173 ? 17.229 -27.483 -37.076 1.00 45.44 173 ASN A N 1
ATOM 1355 C CA . ASN A 1 173 ? 18.036 -27.802 -38.257 1.00 45.44 173 ASN A CA 1
ATOM 1356 C C . ASN A 1 173 ? 17.843 -26.920 -39.503 1.00 45.44 173 ASN A C 1
ATOM 1358 O O . ASN A 1 173 ? 16.778 -26.922 -40.114 1.00 45.44 173 ASN A O 1
ATOM 1362 N N . THR A 1 174 ? 18.945 -26.357 -40.001 1.00 38.81 174 THR A N 1
ATOM 1363 C CA . THR A 1 174 ? 19.137 -26.132 -41.442 1.00 38.81 174 THR A CA 1
ATOM 1364 C C . THR A 1 174 ? 20.488 -26.698 -41.878 1.00 38.81 174 THR A C 1
ATOM 1366 O O . THR A 1 174 ? 21.471 -25.993 -42.067 1.00 38.81 174 THR A O 1
ATOM 1369 N N . THR A 1 175 ? 20.529 -28.019 -42.047 1.00 44.66 175 THR A N 1
ATOM 1370 C CA . THR A 1 175 ? 21.418 -28.668 -43.014 1.00 44.66 175 THR A CA 1
ATOM 1371 C C . THR A 1 175 ? 20.690 -28.744 -44.355 1.00 44.66 175 THR A C 1
ATOM 1373 O O . THR A 1 175 ? 19.780 -29.543 -44.541 1.00 44.66 175 THR A O 1
ATOM 1376 N N . SER A 1 176 ? 21.100 -27.905 -45.297 1.00 36.22 176 SER A N 1
ATOM 1377 C CA . SER A 1 176 ? 20.922 -28.083 -46.742 1.00 36.22 176 SER A CA 1
ATOM 1378 C C . SER A 1 176 ? 21.996 -27.198 -47.360 1.00 36.22 176 SER A C 1
ATOM 1380 O O . SER A 1 176 ? 22.007 -26.003 -47.102 1.00 36.22 176 SER A O 1
ATOM 1382 N N . GLY A 1 177 ? 23.015 -27.701 -48.037 1.00 38.84 177 GLY A N 1
ATOM 1383 C CA . GLY A 1 177 ? 22.967 -28.671 -49.122 1.00 38.84 177 GLY A CA 1
ATOM 1384 C C . GLY A 1 177 ? 23.769 -28.020 -50.255 1.00 38.84 177 GLY A C 1
ATOM 1385 O O . GLY A 1 177 ? 23.680 -26.807 -50.420 1.00 38.84 177 GLY A O 1
ATOM 1386 N N . LYS A 1 178 ? 24.630 -28.807 -50.900 1.00 36.22 178 LYS A N 1
ATOM 1387 C CA . LYS A 1 178 ? 25.615 -28.400 -51.916 1.00 36.22 178 LYS A CA 1
ATOM 1388 C C . LYS A 1 178 ? 25.061 -27.516 -53.030 1.00 36.22 178 LYS A C 1
ATOM 1390 O O . LYS A 1 178 ? 23.900 -27.748 -53.427 1.00 36.22 178 LYS A O 1
#

Sequence (178 aa):
MINNTYLDPKISKLNNVVIIERSDKMRYNATLGFSWTPYKYWVDKMDAAGEVVSHDLVTKGPTFAVFVNPVSLSTISETNKPFDWGVGAGWRFRAVSLLATIEFLNVRQPRDYFLAQFEGKNLPLIVNGNIQSEISTSDDTLFKNRGVAAIGLKLVIPIDLLNFGKNSGTNGNTTSGK

Secondary structure (DSSP, 8-state):
-----BPPPEE-TTT-BEE--BPPS------EEEEE---EEEEEEE-TTS-EEEEEEEE-EEEEEEEEES--SS-SS----S-EEEEEEEEE-SS-EEEEEEEEEEEEEE-HHHHHHHTTT-PBPEETTEEPS---TT-TTTEEEEEEEEEEEEEE----HHHHTGGG----------

Foldseek 3Di:
DPDFFWADWWQDPPQQAIDIGTDDQDFDFDWDWDKDAPDWDWDFDADPVRDGPDTDIFGWFKMKIKTWGPDGPDPSADDPDDIKIKIWIFIDDRFKTKTKMKIKDWDKGFDPVLCVVHVVPRDFDADPNDTDNTDDSPPCVGIDIDIDIDIDMDMDGDDDPVVVPPVVPPDDDDDDDD

Radius of gyration: 25.88 Å; chains: 1; bounding box: 60×45×85 Å

pLDDT: mean 78.34, std 15.92, range [34.59, 96.19]

Organism: NCBI:txid1358423